Protein AF-A0A381VYR7-F1 (afdb_monomer)

Foldseek 3Di:
DPDFQQFLLQLLLVLLLLQCVVPDHDPLSVVLSVQLCVLSVPDPCLNVQSNVCSVVVHDSPGHDTHDLVSLVSSLVSSVVSQVVDPPHDPSSVVSSVSSVRNSD

Mean predicted aligned error: 3.62 Å

Sequence (104 aa):
MEAGLSDCRAVFHGATRIALRDGQLSNGEKRLLVKLAHALRLEEEEPKQVYDAVVRGTGPGAGRQISELEMRLVYEQVLEAVLIHTDRSDDELTLVAYLRRAFS

Structure (mmCIF, N/CA/C/O backbone):
data_AF-A0A381VYR7-F1
#
_entry.id   AF-A0A381VYR7-F1
#
loop_
_atom_site.group_PDB
_atom_site.id
_atom_site.type_symbol
_atom_site.label_atom_id
_atom_site.label_alt_id
_atom_site.label_comp_id
_atom_site.label_asym_id
_atom_site.label_entity_id
_atom_site.label_seq_id
_atom_site.pdbx_PDB_ins_code
_atom_site.Cartn_x
_atom_site.Cartn_y
_atom_site.Cartn_z
_atom_site.occupancy
_atom_site.B_iso_or_equiv
_atom_site.auth_seq_id
_atom_site.auth_comp_id
_atom_site.auth_asym_id
_atom_site.auth_atom_id
_atom_site.pdbx_PDB_model_num
ATOM 1 N N . MET A 1 1 ? -23.617 0.526 -3.690 1.00 35.84 1 MET A N 1
ATOM 2 C CA . MET A 1 1 ? -22.465 0.989 -2.897 1.00 35.84 1 MET A CA 1
ATOM 3 C C . MET A 1 1 ? -21.553 -0.212 -2.756 1.00 35.84 1 MET A C 1
ATOM 5 O O . MET A 1 1 ? -21.915 -1.127 -2.028 1.00 35.84 1 MET A O 1
ATOM 9 N N . GLU A 1 2 ? -20.486 -0.298 -3.554 1.00 35.19 2 GLU A N 1
ATOM 10 C CA . GLU A 1 2 ? -19.410 -1.249 -3.242 1.00 35.19 2 GLU A CA 1
ATOM 11 C C . GLU A 1 2 ? -18.792 -0.739 -1.939 1.00 35.19 2 GLU A C 1
ATOM 13 O O . GLU A 1 2 ? -18.434 0.431 -1.865 1.00 35.19 2 GLU A O 1
ATOM 18 N N . ALA A 1 3 ? -18.797 -1.546 -0.879 1.00 51.62 3 ALA A N 1
ATOM 19 C CA . ALA A 1 3 ? -18.165 -1.144 0.369 1.00 51.62 3 ALA A CA 1
ATOM 20 C C . ALA A 1 3 ? -16.654 -1.032 0.120 1.00 51.62 3 ALA A C 1
ATOM 22 O O . ALA A 1 3 ? -16.037 -2.012 -0.305 1.00 51.62 3 ALA A O 1
ATOM 23 N N . GLY A 1 4 ? -16.084 0.154 0.346 1.00 63.03 4 GLY A N 1
ATOM 24 C CA . GLY A 1 4 ? -14.639 0.361 0.323 1.00 63.03 4 GLY A CA 1
ATOM 25 C C . GLY A 1 4 ? -13.917 -0.621 1.251 1.00 63.03 4 GLY A C 1
ATOM 26 O O . GLY A 1 4 ? -14.481 -1.135 2.222 1.00 63.03 4 GLY A O 1
ATOM 27 N N . LEU A 1 5 ? -12.656 -0.911 0.942 1.00 83.06 5 LEU A N 1
ATOM 28 C CA . LEU A 1 5 ? -11.825 -1.809 1.738 1.00 83.06 5 LEU A CA 1
ATOM 29 C C . LEU A 1 5 ? -11.483 -1.134 3.072 1.00 83.06 5 LEU A C 1
ATOM 31 O O . LEU A 1 5 ? -10.612 -0.270 3.137 1.00 83.06 5 LEU A O 1
ATOM 35 N N . SER A 1 6 ? -12.155 -1.555 4.143 1.00 90.75 6 SER A N 1
ATOM 36 C CA . SER A 1 6 ? -11.916 -1.076 5.508 1.00 90.75 6 SER A CA 1
ATOM 37 C C . SER A 1 6 ? -10.909 -1.910 6.294 1.00 90.75 6 SER A C 1
ATOM 39 O O . SER A 1 6 ? -10.626 -1.581 7.437 1.00 90.75 6 SER A O 1
ATOM 41 N N . ASP A 1 7 ? -10.344 -2.967 5.714 1.00 95.62 7 ASP A N 1
ATOM 42 C CA . ASP A 1 7 ? -9.356 -3.833 6.362 1.00 95.62 7 ASP A CA 1
ATOM 43 C C . ASP A 1 7 ? -7.932 -3.490 5.898 1.00 95.62 7 ASP A C 1
ATOM 45 O O . ASP A 1 7 ? -7.638 -3.519 4.698 1.00 95.62 7 ASP A O 1
ATOM 49 N N . CYS A 1 8 ? -7.029 -3.179 6.835 1.00 96.69 8 CYS A N 1
ATOM 50 C CA . CYS A 1 8 ? -5.669 -2.751 6.501 1.00 96.69 8 CYS A CA 1
ATOM 51 C C . CYS A 1 8 ? -4.865 -3.811 5.727 1.00 96.69 8 CYS A C 1
ATOM 53 O O . CYS A 1 8 ? -4.145 -3.465 4.786 1.00 96.69 8 CYS A O 1
ATOM 55 N N . ARG A 1 9 ? -5.004 -5.099 6.062 1.00 97.25 9 ARG A N 1
ATOM 56 C CA . ARG A 1 9 ? -4.280 -6.183 5.385 1.00 97.25 9 ARG A CA 1
ATOM 57 C C . ARG A 1 9 ? -4.842 -6.414 3.994 1.00 97.25 9 ARG A C 1
ATOM 59 O O . ARG A 1 9 ? -4.069 -6.667 3.074 1.00 97.25 9 ARG A O 1
ATOM 66 N N . ALA A 1 10 ? -6.154 -6.273 3.814 1.00 96.75 10 ALA A N 1
ATOM 67 C CA . ALA A 1 10 ? -6.777 -6.357 2.497 1.00 96.75 10 ALA A CA 1
ATOM 68 C C . ALA A 1 10 ? -6.324 -5.217 1.570 1.00 96.75 10 ALA A C 1
ATOM 70 O O . ALA A 1 10 ? -5.975 -5.465 0.413 1.00 96.75 10 ALA A O 1
ATOM 71 N N . VAL A 1 11 ? -6.247 -3.986 2.088 1.00 97.25 11 VAL A N 1
ATOM 72 C CA . VAL A 1 11 ? -5.721 -2.833 1.339 1.00 97.25 11 VAL A CA 1
ATOM 73 C C . VAL A 1 11 ? -4.267 -3.073 0.940 1.00 97.25 11 VAL A C 1
ATOM 75 O O . VAL A 1 11 ? -3.922 -2.913 -0.235 1.00 97.25 11 VAL A O 1
ATOM 78 N N . PHE A 1 12 ? -3.427 -3.490 1.892 1.00 97.94 12 PHE A N 1
ATOM 79 C CA . PHE A 1 12 ? -2.013 -3.754 1.641 1.00 97.94 12 PHE A CA 1
ATOM 80 C C . PHE A 1 12 ? -1.812 -4.894 0.638 1.0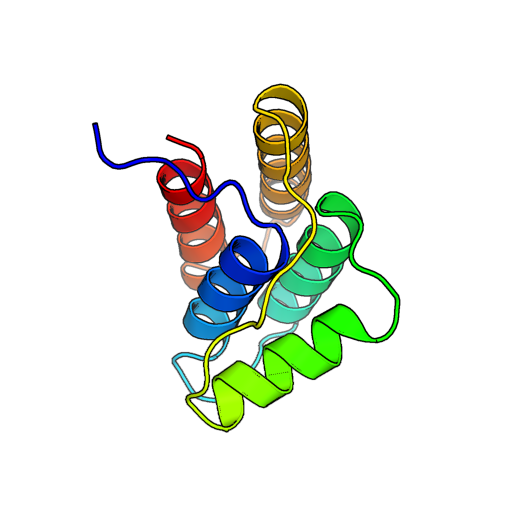0 97.94 12 PHE A C 1
ATOM 82 O O . PHE A 1 12 ? -1.029 -4.752 -0.293 1.00 97.94 12 PHE A O 1
ATOM 89 N N . HIS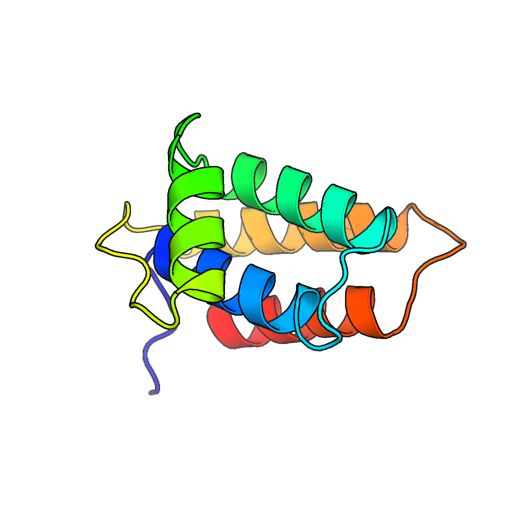 A 1 13 ? -2.578 -5.981 0.747 1.00 97.62 13 HIS A N 1
ATOM 90 C CA . HIS A 1 13 ? -2.518 -7.125 -0.170 1.00 97.62 13 HIS A CA 1
ATOM 91 C C . HIS A 1 13 ? -2.824 -6.745 -1.611 1.00 97.62 13 HIS A C 1
ATOM 93 O O . HIS A 1 13 ? -2.075 -7.121 -2.512 1.00 97.62 13 HIS A O 1
ATOM 99 N N . GLY A 1 14 ? -3.870 -5.947 -1.837 1.00 96.69 14 GLY A N 1
ATOM 100 C CA . GLY A 1 14 ? -4.181 -5.459 -3.177 1.00 96.69 14 GLY A CA 1
ATOM 101 C C . GLY A 1 14 ? -3.061 -4.587 -3.752 1.00 96.69 14 GLY A C 1
ATOM 102 O O . GLY A 1 14 ? -2.699 -4.772 -4.914 1.00 96.69 14 GLY A O 1
ATOM 103 N N . ALA A 1 15 ? -2.448 -3.723 -2.934 1.00 97.25 15 ALA A N 1
ATOM 104 C CA . ALA A 1 15 ? -1.293 -2.922 -3.343 1.00 97.25 15 ALA A CA 1
ATOM 105 C C . ALA A 1 15 ? -0.074 -3.802 -3.666 1.00 97.25 15 ALA A C 1
ATOM 107 O O . ALA A 1 15 ? 0.526 -3.662 -4.729 1.00 97.25 15 ALA A O 1
ATOM 108 N N . THR A 1 16 ? 0.264 -4.760 -2.800 1.00 96.75 16 THR A N 1
ATOM 109 C CA . THR A 1 16 ? 1.375 -5.696 -3.018 1.00 96.75 16 THR A CA 1
ATOM 110 C C . THR A 1 16 ? 1.164 -6.541 -4.272 1.00 96.75 16 THR A C 1
ATOM 112 O O . THR A 1 16 ? 2.111 -6.764 -5.017 1.00 96.75 16 THR A O 1
ATOM 115 N N . ARG A 1 17 ? -0.072 -6.963 -4.560 1.00 96.06 17 ARG A N 1
ATOM 116 C CA . ARG A 1 17 ? -0.403 -7.712 -5.779 1.00 96.06 17 ARG A CA 1
ATOM 117 C C . ARG A 1 17 ? -0.244 -6.881 -7.051 1.00 96.06 17 ARG A C 1
ATOM 119 O O . ARG A 1 17 ? 0.148 -7.431 -8.074 1.00 96.06 17 ARG A O 1
ATOM 126 N N . ILE A 1 18 ? -0.555 -5.586 -6.999 1.00 95.12 18 ILE A N 1
ATOM 127 C CA . ILE A 1 18 ? -0.332 -4.666 -8.123 1.00 95.12 18 ILE A CA 1
ATOM 128 C C . ILE A 1 18 ? 1.165 -4.468 -8.352 1.00 95.12 18 ILE A C 1
ATOM 130 O O . ILE A 1 18 ? 1.616 -4.616 -9.482 1.00 95.12 18 ILE A O 1
ATOM 134 N N . ALA A 1 19 ? 1.917 -4.198 -7.284 1.00 94.81 19 ALA A N 1
ATOM 135 C CA . ALA A 1 19 ? 3.358 -3.979 -7.353 1.00 94.81 19 ALA A CA 1
ATOM 136 C C . ALA A 1 19 ? 4.133 -5.232 -7.802 1.00 94.81 19 ALA A C 1
ATOM 138 O O . ALA A 1 19 ? 5.125 -5.123 -8.494 1.00 94.81 19 ALA A O 1
ATOM 139 N N . LEU A 1 20 ? 3.677 -6.437 -7.442 1.00 93.75 20 LEU A N 1
ATOM 140 C CA . LEU A 1 20 ? 4.314 -7.701 -7.845 1.00 93.75 20 LEU A CA 1
ATOM 141 C C . LEU A 1 20 ? 3.840 -8.243 -9.200 1.00 93.75 20 LEU A C 1
ATOM 143 O O . LEU A 1 20 ? 4.120 -9.399 -9.524 1.00 93.75 20 LEU A O 1
ATOM 147 N N . ARG A 1 21 ? 3.086 -7.472 -9.990 1.00 90.62 21 ARG A N 1
ATOM 148 C CA . ARG A 1 21 ? 2.455 -7.983 -11.219 1.00 90.62 21 ARG A CA 1
ATOM 149 C C . ARG A 1 21 ? 3.471 -8.522 -12.229 1.00 90.62 21 ARG A C 1
ATOM 151 O O . ARG A 1 21 ? 3.166 -9.491 -12.921 1.00 90.62 21 ARG A O 1
ATOM 158 N N . ASP A 1 22 ? 4.643 -7.905 -12.324 1.00 89.75 22 ASP A N 1
ATOM 159 C CA . ASP A 1 22 ? 5.732 -8.321 -13.216 1.00 89.75 22 ASP A CA 1
ATOM 160 C C . ASP A 1 22 ? 6.695 -9.342 -12.570 1.00 89.75 22 ASP A C 1
ATOM 162 O O . ASP A 1 22 ? 7.649 -9.799 -13.201 1.00 89.75 22 ASP A O 1
ATOM 166 N N . GLY A 1 23 ? 6.427 -9.739 -11.321 1.00 90.25 23 GLY A N 1
ATOM 167 C CA . GLY A 1 23 ? 7.232 -10.678 -10.547 1.00 90.25 23 GLY A CA 1
ATOM 168 C C . GLY A 1 23 ? 8.472 -10.070 -9.890 1.00 90.25 23 GLY A C 1
ATOM 169 O O . GLY A 1 23 ? 9.251 -10.819 -9.296 1.00 90.25 23 GLY A O 1
ATOM 170 N N . GLN A 1 24 ? 8.684 -8.756 -9.975 1.00 91.12 24 GLN A N 1
ATOM 171 C CA . GLN A 1 24 ? 9.763 -8.036 -9.304 1.00 91.12 24 GLN A CA 1
ATOM 172 C C . GLN A 1 24 ? 9.200 -6.850 -8.512 1.00 91.12 24 GLN A C 1
ATOM 174 O O . GLN A 1 24 ? 8.038 -6.495 -8.617 1.00 91.12 24 GLN A O 1
ATOM 179 N N . LEU A 1 25 ? 10.023 -6.275 -7.636 1.00 92.56 25 LEU A N 1
ATOM 180 C CA . LEU A 1 25 ? 9.706 -5.001 -6.996 1.00 92.56 25 LEU A CA 1
ATOM 181 C C . LEU A 1 25 ? 10.843 -4.035 -7.284 1.00 92.56 25 LEU A C 1
ATOM 183 O O . LEU A 1 25 ? 11.979 -4.239 -6.824 1.00 92.56 25 LEU A O 1
ATOM 187 N N . SER A 1 26 ? 10.532 -2.967 -8.004 1.00 92.56 26 SER A N 1
ATOM 188 C CA . SER A 1 26 ? 11.424 -1.828 -8.171 1.00 92.56 26 SER A CA 1
ATOM 189 C C . SER A 1 26 ? 11.683 -1.136 -6.828 1.00 92.56 26 SER A C 1
ATOM 191 O O . SER A 1 26 ? 10.975 -1.326 -5.834 1.00 92.56 26 SER A O 1
ATOM 193 N N . ASN A 1 27 ? 12.720 -0.298 -6.770 1.00 91.19 27 ASN A N 1
ATOM 194 C CA . ASN A 1 27 ? 13.001 0.479 -5.559 1.00 91.19 27 ASN A CA 1
ATOM 195 C C . ASN A 1 27 ? 11.870 1.467 -5.233 1.00 91.19 27 ASN A C 1
ATOM 197 O O . ASN A 1 27 ? 11.599 1.705 -4.055 1.00 91.19 27 ASN A O 1
ATOM 201 N N . GLY A 1 28 ? 11.196 1.995 -6.260 1.00 91.19 28 GLY A N 1
ATOM 202 C CA . GLY A 1 28 ? 10.037 2.867 -6.100 1.00 91.19 28 GLY A CA 1
ATOM 203 C C . GLY A 1 28 ? 8.858 2.145 -5.453 1.00 91.19 28 GLY A C 1
ATOM 204 O O . GLY A 1 28 ? 8.365 2.557 -4.403 1.00 91.19 28 GLY A O 1
ATOM 205 N N . GLU A 1 29 ? 8.500 0.976 -5.982 1.00 94.31 29 GLU A N 1
ATOM 206 C CA . GLU A 1 29 ? 7.424 0.148 -5.428 1.00 94.31 29 GLU A CA 1
ATOM 207 C C . GLU A 1 29 ? 7.728 -0.327 -4.008 1.00 94.31 29 GLU A C 1
ATOM 209 O O . GLU A 1 29 ? 6.864 -0.235 -3.138 1.00 94.31 29 GLU A O 1
ATOM 214 N N . LYS A 1 30 ? 8.963 -0.769 -3.725 1.00 94.06 30 LYS A N 1
ATOM 215 C CA . LYS A 1 30 ? 9.379 -1.128 -2.356 1.00 94.06 30 LYS A CA 1
ATOM 216 C C . LYS A 1 30 ? 9.179 0.038 -1.400 1.00 9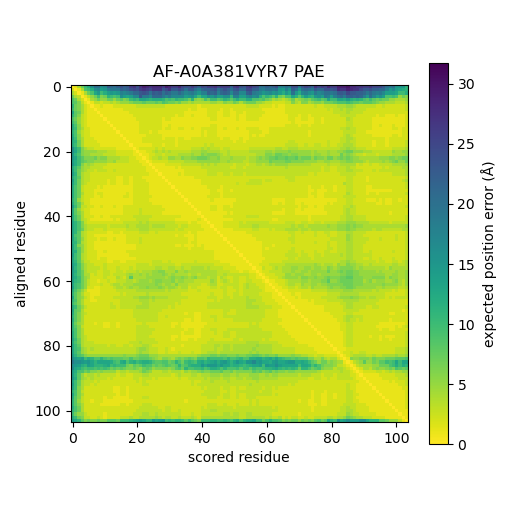4.06 30 LYS A C 1
ATOM 218 O O . LYS A 1 30 ? 8.605 -0.141 -0.328 1.00 94.06 30 LYS A O 1
ATOM 223 N N . ARG A 1 31 ? 9.629 1.234 -1.784 1.00 93.62 31 ARG A N 1
ATOM 224 C CA . ARG A 1 31 ? 9.483 2.450 -0.979 1.00 93.62 31 ARG A CA 1
ATOM 225 C C . ARG A 1 31 ? 8.011 2.771 -0.722 1.00 93.62 31 ARG A C 1
ATOM 227 O O . ARG A 1 31 ? 7.658 3.065 0.420 1.00 93.62 31 ARG A O 1
ATOM 234 N N . LEU A 1 32 ? 7.151 2.681 -1.738 1.00 95.31 32 LEU A N 1
ATOM 235 C CA . LEU A 1 32 ? 5.714 2.915 -1.574 1.00 95.31 32 LEU A CA 1
ATOM 236 C C . LEU A 1 32 ? 5.045 1.862 -0.697 1.00 95.31 32 LEU A C 1
ATOM 238 O O . LEU A 1 32 ? 4.251 2.228 0.165 1.00 95.31 32 LEU A O 1
ATOM 242 N N . LEU A 1 33 ? 5.387 0.582 -0.851 1.00 96.69 33 LEU A N 1
ATOM 243 C CA . LEU A 1 33 ? 4.869 -0.480 0.011 1.00 96.69 33 LEU A CA 1
ATOM 244 C C . LEU A 1 33 ? 5.308 -0.280 1.466 1.00 96.69 33 LEU A C 1
ATOM 246 O O . LEU A 1 33 ? 4.479 -0.372 2.365 1.00 96.69 33 LEU A O 1
ATOM 250 N N . VAL A 1 34 ? 6.568 0.080 1.723 1.00 96.19 34 VAL A N 1
ATOM 251 C CA . VAL A 1 34 ? 7.038 0.397 3.085 1.00 96.19 34 VAL A CA 1
ATOM 252 C C . VAL A 1 34 ? 6.272 1.590 3.667 1.00 96.19 34 VAL A C 1
ATOM 254 O O . VAL A 1 34 ? 5.793 1.525 4.801 1.00 96.19 34 VAL A O 1
ATOM 257 N N . LYS A 1 35 ? 6.092 2.665 2.889 1.00 96.06 35 LYS A N 1
ATOM 258 C CA . LYS A 1 35 ? 5.320 3.842 3.317 1.00 96.06 35 LYS A CA 1
ATOM 259 C C . LYS A 1 35 ? 3.858 3.487 3.599 1.00 96.06 35 LYS A C 1
ATOM 261 O O . LYS A 1 35 ? 3.313 3.946 4.600 1.00 96.06 35 LYS A O 1
ATOM 266 N N . LEU A 1 36 ? 3.241 2.663 2.753 1.00 97.81 36 LEU A N 1
ATOM 267 C CA . LEU A 1 36 ? 1.860 2.213 2.906 1.00 97.81 36 LEU A CA 1
ATOM 268 C C . LEU A 1 36 ? 1.689 1.329 4.148 1.00 97.81 36 LEU A C 1
ATOM 270 O O . LEU A 1 36 ? 0.757 1.556 4.914 1.00 97.81 36 LEU A O 1
ATOM 274 N N . ALA A 1 37 ? 2.592 0.374 4.387 1.00 97.81 37 ALA A N 1
ATOM 275 C CA . ALA A 1 37 ? 2.574 -0.468 5.584 1.00 97.81 37 ALA A CA 1
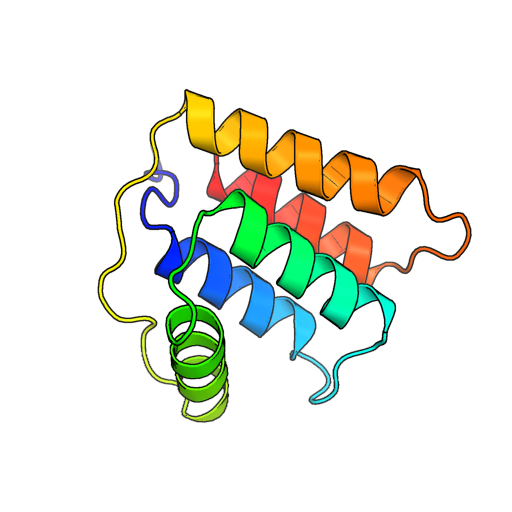ATOM 276 C C . ALA A 1 37 ? 2.634 0.376 6.865 1.00 97.81 37 ALA A C 1
ATOM 278 O O . ALA A 1 37 ? 1.832 0.186 7.780 1.00 97.81 37 ALA A O 1
ATOM 279 N N . HIS A 1 38 ? 3.530 1.367 6.888 1.00 97.12 38 HIS A N 1
ATOM 280 C CA . HIS A 1 38 ? 3.633 2.314 7.993 1.00 97.12 38 HIS A CA 1
ATOM 281 C C . HIS A 1 38 ? 2.358 3.157 8.152 1.00 97.12 38 HIS A C 1
ATOM 283 O O . HIS A 1 38 ? 1.842 3.298 9.259 1.00 97.12 38 HIS A O 1
ATOM 289 N N . ALA A 1 39 ? 1.816 3.703 7.059 1.00 96.94 39 ALA A N 1
ATOM 290 C CA . ALA A 1 39 ? 0.607 4.525 7.097 1.00 96.94 39 ALA A CA 1
ATOM 291 C C . ALA A 1 39 ? -0.622 3.740 7.591 1.00 96.94 39 ALA A C 1
ATOM 293 O O . ALA A 1 39 ? -1.423 4.270 8.360 1.00 96.94 39 ALA A O 1
ATOM 294 N N . LEU A 1 40 ? -0.740 2.466 7.202 1.00 97.25 40 LEU A N 1
ATOM 295 C CA . LEU A 1 40 ? -1.785 1.544 7.660 1.00 97.25 40 LEU A CA 1
ATOM 296 C C . LEU A 1 40 ? -1.585 1.065 9.108 1.00 97.25 40 LEU A C 1
ATOM 298 O O . LEU A 1 40 ? -2.520 0.513 9.700 1.00 97.25 40 LEU A O 1
ATOM 302 N N . ARG A 1 41 ? -0.406 1.325 9.691 1.00 96.94 41 ARG A N 1
ATOM 303 C CA . ARG A 1 41 ? 0.014 0.866 11.022 1.00 96.94 41 ARG A CA 1
ATOM 304 C C . ARG A 1 41 ? -0.013 -0.657 11.130 1.00 96.94 41 ARG A C 1
ATOM 306 O O . ARG A 1 41 ? -0.573 -1.192 12.084 1.00 96.94 41 ARG A O 1
ATOM 313 N N . LEU A 1 42 ? 0.534 -1.328 10.119 1.00 97.38 42 LEU A N 1
ATOM 314 C CA . LEU A 1 42 ? 0.726 -2.773 10.165 1.00 97.38 42 LEU A CA 1
ATOM 315 C C . LEU A 1 42 ? 1.762 -3.132 11.237 1.00 97.38 42 LEU A C 1
ATOM 317 O O . LEU A 1 42 ? 2.747 -2.409 11.412 1.00 97.38 42 LEU A O 1
ATOM 321 N N . GLU A 1 43 ? 1.547 -4.241 11.938 1.00 96.31 43 GLU A N 1
ATOM 322 C CA . GLU A 1 43 ? 2.546 -4.793 12.855 1.00 96.31 43 GLU A CA 1
ATOM 323 C C . GLU A 1 43 ? 3.770 -5.304 12.083 1.00 96.31 43 GLU A C 1
ATOM 325 O O . GLU A 1 43 ? 3.688 -5.594 10.894 1.00 96.31 43 GLU A O 1
ATOM 330 N N . GLU A 1 44 ? 4.912 -5.444 12.755 1.00 93.06 44 GLU A N 1
ATOM 331 C CA . GLU A 1 44 ? 6.208 -5.754 12.126 1.00 93.06 44 GLU A CA 1
ATOM 332 C C . GLU A 1 44 ? 6.170 -6.982 11.192 1.00 93.06 44 GLU A C 1
ATOM 334 O O . GLU A 1 44 ? 6.734 -6.957 10.097 1.00 93.06 44 GLU A O 1
ATOM 339 N N . GLU A 1 45 ? 5.431 -8.026 11.575 1.00 95.56 45 GLU A N 1
ATOM 340 C CA . GLU A 1 45 ? 5.321 -9.270 10.804 1.00 95.56 45 GLU A CA 1
ATOM 341 C C . GLU A 1 45 ? 4.233 -9.235 9.717 1.00 95.56 45 GLU A C 1
ATOM 343 O O . GLU A 1 45 ? 4.267 -10.024 8.765 1.00 95.56 45 GLU A O 1
ATOM 348 N N . GLU A 1 46 ? 3.252 -8.336 9.818 1.00 96.75 46 GLU A N 1
ATOM 349 C CA . GLU A 1 46 ? 2.094 -8.311 8.920 1.00 96.75 46 GLU A CA 1
ATOM 350 C C . GLU A 1 46 ? 2.460 -8.045 7.449 1.00 96.75 46 GLU A C 1
ATOM 352 O O . GLU A 1 46 ? 1.945 -8.774 6.592 1.00 96.75 46 GLU A O 1
ATOM 357 N N . PRO A 1 47 ? 3.359 -7.095 7.100 1.00 97.06 47 PRO A N 1
ATOM 358 C CA . PRO A 1 47 ? 3.759 -6.863 5.716 1.00 97.06 47 PRO A CA 1
ATOM 359 C C . PRO A 1 47 ? 4.340 -8.112 5.058 1.00 97.06 47 PRO A C 1
ATOM 361 O O . PRO A 1 47 ? 3.984 -8.439 3.925 1.00 97.06 47 PRO A O 1
ATOM 364 N N . LYS A 1 48 ? 5.194 -8.844 5.782 1.00 96.31 48 LYS A N 1
ATOM 365 C CA . LYS A 1 48 ? 5.798 -10.084 5.291 1.00 96.31 48 LYS A CA 1
ATOM 366 C C . LYS A 1 48 ? 4.749 -11.175 5.115 1.00 96.31 48 LYS A C 1
ATOM 368 O O . LYS A 1 48 ? 4.729 -11.829 4.079 1.00 96.31 48 LYS A O 1
ATOM 373 N N . GLN A 1 49 ? 3.851 -11.352 6.083 1.00 97.12 49 GLN A N 1
ATOM 374 C CA . GLN A 1 49 ? 2.770 -12.336 5.979 1.00 97.12 49 GLN A CA 1
ATOM 375 C C . GLN A 1 49 ? 1.846 -12.056 4.787 1.00 97.12 49 GLN A C 1
ATOM 377 O O . GLN A 1 49 ? 1.437 -12.984 4.090 1.00 97.12 49 GLN A O 1
ATOM 382 N N . VAL A 1 50 ? 1.518 -10.784 4.540 1.00 97.12 50 VAL A N 1
ATOM 383 C CA . VAL A 1 50 ? 0.693 -10.389 3.392 1.00 97.12 50 VAL A CA 1
ATOM 384 C C . VAL A 1 50 ? 1.447 -10.587 2.078 1.00 97.12 50 VAL A C 1
ATOM 386 O O . VAL A 1 50 ? 0.874 -11.137 1.140 1.00 97.12 50 VAL A O 1
ATOM 389 N N . TYR A 1 51 ? 2.726 -10.212 2.008 1.00 95.50 51 TYR A N 1
ATOM 390 C CA . TYR A 1 51 ? 3.580 -10.485 0.849 1.00 95.50 51 TYR A CA 1
ATOM 391 C C . TYR A 1 51 ? 3.608 -11.980 0.514 1.00 95.50 51 TYR A C 1
ATOM 393 O O . TYR A 1 51 ? 3.324 -12.386 -0.612 1.00 95.50 51 TYR A O 1
ATOM 401 N N . ASP A 1 52 ? 3.864 -12.809 1.520 1.00 96.25 52 ASP A N 1
ATOM 402 C CA . ASP A 1 52 ? 3.866 -14.261 1.409 1.00 96.25 52 ASP A CA 1
ATOM 403 C C . ASP A 1 52 ? 2.515 -14.808 0.929 1.00 96.25 52 ASP A C 1
ATOM 405 O O . ASP A 1 52 ? 2.472 -15.761 0.149 1.00 96.25 52 ASP A O 1
ATOM 409 N N . ALA A 1 53 ? 1.406 -14.214 1.378 1.00 96.50 53 ALA A N 1
ATOM 410 C CA . ALA A 1 53 ? 0.071 -14.575 0.923 1.00 96.50 53 ALA A CA 1
ATOM 411 C C . ALA A 1 53 ? -0.139 -14.239 -0.560 1.00 96.50 53 ALA A C 1
ATOM 413 O O . ALA A 1 53 ? -0.707 -15.052 -1.286 1.00 96.50 53 ALA A O 1
ATOM 414 N N . VAL A 1 54 ? 0.363 -13.094 -1.040 1.00 96.06 54 VAL A N 1
ATOM 415 C CA . VAL A 1 54 ? 0.344 -12.760 -2.475 1.00 96.06 54 VAL A CA 1
ATOM 416 C C . VAL A 1 54 ? 1.144 -13.788 -3.275 1.00 96.06 54 VAL A C 1
ATOM 418 O O . VAL A 1 54 ? 0.623 -14.328 -4.248 1.00 96.06 54 VAL A O 1
ATOM 421 N N . VAL A 1 55 ? 2.362 -14.122 -2.835 1.00 94.94 55 VAL A N 1
ATOM 422 C CA . VAL A 1 55 ? 3.225 -15.112 -3.507 1.00 94.94 55 VAL A CA 1
ATOM 423 C C . VAL A 1 55 ? 2.578 -16.500 -3.544 1.00 94.94 55 VAL A C 1
ATOM 425 O O . VAL A 1 55 ? 2.674 -17.201 -4.549 1.00 94.94 55 VAL A O 1
ATOM 428 N N . ARG A 1 56 ? 1.889 -16.904 -2.470 1.00 95.69 56 ARG A N 1
ATOM 429 C CA . ARG A 1 56 ? 1.175 -18.189 -2.383 1.00 95.69 56 ARG A CA 1
ATOM 430 C C . ARG A 1 56 ? -0.208 -18.181 -3.047 1.00 95.69 56 ARG A C 1
ATOM 432 O O . ARG A 1 56 ? -0.837 -19.233 -3.118 1.00 95.69 56 ARG A O 1
ATOM 439 N N . GLY A 1 57 ? -0.699 -17.029 -3.508 1.00 94.12 57 GLY A N 1
ATOM 440 C CA . GLY A 1 57 ? -2.051 -16.890 -4.056 1.00 94.12 57 GLY A CA 1
ATOM 441 C C . GLY A 1 57 ? -3.166 -17.066 -3.016 1.00 94.12 57 GLY A C 1
ATOM 442 O O . GLY A 1 57 ? -4.283 -17.440 -3.369 1.00 94.12 57 GLY A O 1
ATOM 443 N N . THR A 1 58 ? -2.878 -16.822 -1.736 1.00 94.81 58 THR A N 1
ATOM 444 C CA . THR A 1 58 ? -3.843 -16.927 -0.635 1.00 94.81 58 THR A CA 1
ATOM 445 C C . THR A 1 58 ? -4.400 -15.559 -0.237 1.00 94.81 58 THR A C 1
ATOM 447 O O . THR A 1 58 ? -3.874 -14.504 -0.604 1.00 94.81 58 THR A O 1
ATOM 450 N N . GLY A 1 59 ? -5.485 -15.569 0.539 1.00 91.19 59 GLY A N 1
ATOM 451 C CA . GLY A 1 59 ? -6.064 -14.347 1.093 1.00 91.19 59 GLY A CA 1
ATOM 452 C C . GLY A 1 59 ? -5.158 -13.671 2.137 1.00 91.19 59 GLY A C 1
ATOM 453 O O . GLY A 1 59 ? -4.300 -14.335 2.722 1.00 91.19 59 GLY A O 1
ATOM 454 N N . PRO A 1 60 ? -5.366 -12.369 2.405 1.00 90.94 60 PRO A N 1
ATOM 455 C CA . PRO A 1 60 ? -4.551 -11.577 3.334 1.00 90.94 60 PRO A CA 1
ATOM 456 C C . PRO A 1 60 ? -4.689 -11.951 4.815 1.00 90.94 60 PRO A C 1
ATOM 458 O O . PRO A 1 60 ? -3.891 -11.489 5.628 1.00 90.94 60 PRO A O 1
ATOM 461 N N . GLY A 1 61 ? -5.697 -12.751 5.175 1.00 91.44 61 GLY A N 1
ATOM 462 C CA . GLY A 1 61 ? -6.161 -12.861 6.558 1.00 91.44 61 GLY A CA 1
ATOM 463 C C . GLY A 1 61 ? -6.949 -11.621 6.993 1.00 91.44 61 GLY A C 1
ATOM 464 O O . GLY A 1 61 ? -7.139 -10.692 6.209 1.00 91.44 61 GLY A O 1
ATOM 465 N N . ALA A 1 62 ? -7.437 -11.630 8.234 1.00 91.94 62 ALA A N 1
ATOM 466 C CA . ALA A 1 62 ? -8.109 -10.475 8.824 1.00 91.94 62 ALA A CA 1
ATOM 467 C C . ALA A 1 62 ? -7.075 -9.501 9.398 1.00 91.94 62 ALA A C 1
ATOM 469 O O . ALA A 1 62 ? -6.121 -9.921 10.061 1.00 91.94 62 ALA A O 1
ATOM 470 N N . GLY A 1 63 ? -7.274 -8.218 9.129 1.00 93.06 63 GLY A N 1
ATOM 471 C CA . GLY A 1 63 ? -6.523 -7.111 9.688 1.00 93.06 63 GLY A CA 1
ATOM 472 C C . GLY A 1 63 ? -7.390 -6.216 10.567 1.00 93.06 63 GLY A C 1
ATOM 473 O O . GLY A 1 63 ? -8.587 -6.430 10.788 1.00 93.06 63 GLY A O 1
ATOM 474 N N . ARG A 1 64 ? -6.759 -5.162 11.077 1.00 95.44 64 ARG A N 1
ATOM 475 C CA . ARG A 1 64 ? -7.447 -4.095 11.797 1.00 95.44 64 ARG A CA 1
ATOM 476 C C . ARG A 1 64 ? -8.339 -3.306 10.839 1.00 95.44 64 ARG A C 1
ATOM 478 O O . ARG A 1 64 ? -7.953 -3.006 9.708 1.00 95.44 64 ARG A O 1
ATOM 485 N N . GLN A 1 65 ? -9.506 -2.904 11.333 1.00 95.62 65 GLN A N 1
ATOM 486 C CA . GLN A 1 65 ? -10.360 -1.979 10.600 1.00 95.62 65 GLN A CA 1
ATOM 487 C C . GLN A 1 65 ? -9.790 -0.554 10.640 1.00 95.62 65 GLN A C 1
ATOM 489 O O . GLN A 1 65 ? -9.348 -0.078 11.691 1.00 95.62 65 GLN A O 1
ATOM 494 N N . ILE A 1 66 ? -9.812 0.119 9.495 1.00 94.69 66 ILE A N 1
ATOM 495 C CA . ILE A 1 66 ? -9.440 1.523 9.335 1.00 94.69 66 ILE A CA 1
ATOM 496 C C . ILE A 1 66 ? -10.697 2.373 9.155 1.00 94.69 66 ILE A C 1
ATOM 498 O O . ILE A 1 66 ? -11.619 2.017 8.423 1.00 94.69 66 ILE A O 1
ATOM 502 N N . SER A 1 67 ? -10.739 3.500 9.854 1.00 95.25 67 SER A N 1
ATOM 503 C CA . SER A 1 67 ? -11.792 4.510 9.720 1.00 95.25 67 SER A CA 1
ATOM 504 C C . SER A 1 67 ? -11.639 5.329 8.434 1.00 95.25 67 SER A C 1
ATOM 506 O O . SER A 1 67 ? -10.553 5.404 7.862 1.00 95.25 67 SER A O 1
ATOM 508 N N . GLU A 1 68 ? -12.693 6.031 8.011 1.00 93.94 68 GLU A N 1
ATOM 509 C CA . GLU A 1 68 ? -12.628 6.933 6.847 1.00 93.94 68 GLU A CA 1
ATOM 510 C C . GLU A 1 68 ? -11.556 8.027 6.990 1.00 93.94 68 GLU A C 1
ATOM 512 O O . GLU A 1 68 ? -10.913 8.411 6.013 1.00 93.94 68 GLU A O 1
ATOM 517 N N . LEU A 1 69 ? -11.337 8.532 8.210 1.00 94.81 69 LEU A N 1
ATOM 518 C CA . LEU A 1 69 ? -10.280 9.510 8.470 1.00 94.81 69 LEU A CA 1
ATOM 519 C C . LEU A 1 69 ? -8.8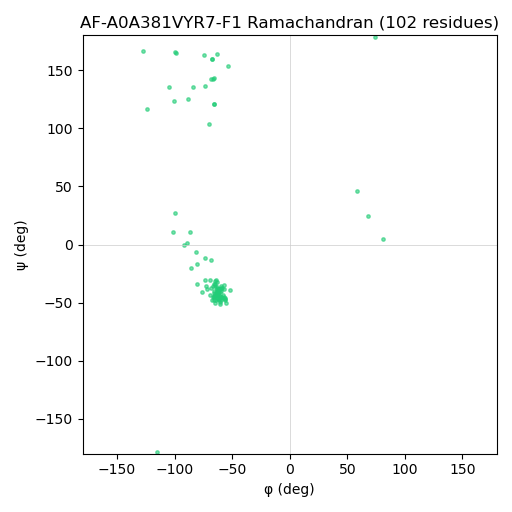98 8.885 8.251 1.00 94.81 69 LEU A C 1
ATOM 521 O O . LEU A 1 69 ? -8.043 9.490 7.609 1.00 94.81 69 LEU A O 1
ATOM 525 N N . GLU A 1 70 ? -8.687 7.664 8.747 1.00 95.44 70 GLU A N 1
ATOM 526 C CA . GLU A 1 70 ? -7.442 6.929 8.519 1.00 95.44 70 GLU A CA 1
ATOM 527 C C . GLU A 1 70 ? -7.227 6.631 7.035 1.00 95.44 70 GLU A C 1
ATOM 529 O O . GLU A 1 70 ? -6.116 6.813 6.552 1.00 95.44 70 GLU A O 1
ATOM 534 N N . MET A 1 71 ? -8.273 6.255 6.294 1.00 96.00 71 MET A N 1
ATOM 535 C CA . MET A 1 71 ? -8.194 6.052 4.842 1.00 96.00 71 MET A CA 1
ATOM 536 C C . MET A 1 71 ? -7.673 7.302 4.119 1.00 96.00 71 MET A C 1
ATOM 538 O O . MET A 1 71 ? -6.753 7.208 3.304 1.00 96.00 71 MET A O 1
ATOM 542 N N . ARG A 1 72 ? -8.204 8.489 4.453 1.00 95.50 72 ARG A N 1
ATOM 543 C CA . ARG A 1 72 ? -7.743 9.768 3.876 1.00 95.50 72 ARG A CA 1
ATOM 544 C C . ARG A 1 72 ? -6.282 10.049 4.219 1.00 95.50 72 ARG A C 1
ATOM 546 O O . ARG A 1 72 ? -5.498 10.335 3.321 1.00 95.50 72 ARG A O 1
ATOM 553 N N . LEU A 1 73 ? -5.901 9.882 5.487 1.00 96.31 73 LEU A N 1
ATOM 554 C CA . LEU A 1 73 ? -4.523 10.092 5.944 1.00 96.31 73 LEU A CA 1
ATOM 555 C C . LEU A 1 73 ? -3.530 9.119 5.296 1.00 96.31 73 LEU A C 1
ATOM 557 O O . LEU A 1 73 ? -2.390 9.492 5.021 1.00 96.31 73 LEU A O 1
ATOM 561 N N . VAL A 1 74 ? -3.938 7.869 5.069 1.00 96.81 74 VAL A N 1
ATOM 562 C CA . VAL A 1 74 ? -3.125 6.871 4.361 1.00 96.81 74 VAL A CA 1
ATOM 563 C C . VAL A 1 74 ? -2.933 7.292 2.910 1.00 96.81 74 VAL A C 1
ATOM 565 O O . VAL A 1 74 ? -1.804 7.298 2.420 1.00 96.81 74 VAL A O 1
ATOM 568 N N . TYR A 1 75 ? -4.017 7.678 2.234 1.00 96.31 75 TYR A N 1
ATOM 569 C CA . TYR A 1 75 ? -3.964 8.128 0.848 1.00 96.31 75 TYR A CA 1
ATOM 570 C C . TYR A 1 75 ? -3.058 9.353 0.673 1.00 96.31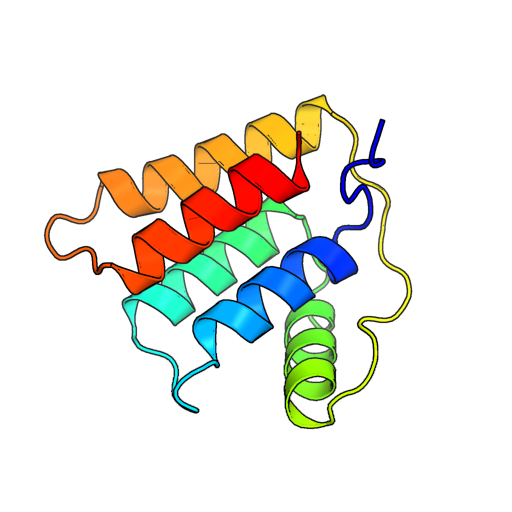 75 TYR A C 1
ATOM 572 O O . TYR A 1 75 ? -2.186 9.342 -0.194 1.00 96.31 75 TYR A O 1
ATOM 580 N N . GLU A 1 76 ? -3.213 10.374 1.518 1.00 95.81 76 GLU A N 1
ATOM 581 C CA . GLU A 1 76 ? -2.403 11.597 1.483 1.00 95.81 76 GLU A CA 1
ATOM 582 C C . GLU A 1 76 ? -0.909 11.303 1.661 1.00 95.81 76 GLU A C 1
ATOM 584 O O . GLU A 1 76 ? -0.094 11.769 0.867 1.00 95.81 76 GLU A O 1
ATOM 589 N N . GLN A 1 77 ? -0.546 10.467 2.637 1.00 95.12 77 GLN A N 1
ATOM 590 C CA . GLN A 1 77 ? 0.852 10.113 2.906 1.00 95.12 77 GLN A CA 1
ATOM 591 C C . GLN A 1 77 ? 1.521 9.335 1.767 1.00 95.12 77 GLN A C 1
ATOM 593 O O . GLN A 1 77 ? 2.724 9.488 1.536 1.00 95.12 77 GLN A O 1
ATOM 598 N N . VAL A 1 78 ? 0.778 8.463 1.082 1.00 94.94 78 VAL A N 1
ATOM 599 C CA . VAL A 1 78 ? 1.306 7.719 -0.071 1.00 94.94 78 VAL A CA 1
ATOM 600 C C . VAL A 1 78 ? 1.382 8.622 -1.300 1.00 94.94 78 VAL A C 1
ATOM 602 O O . VAL A 1 78 ? 2.382 8.589 -2.015 1.00 94.94 78 VAL A O 1
ATOM 605 N N . LEU A 1 79 ? 0.374 9.471 -1.519 1.00 94.38 79 LEU A N 1
ATOM 606 C CA . LEU A 1 79 ? 0.372 10.452 -2.601 1.00 94.38 79 LEU A CA 1
ATOM 607 C C . LEU A 1 79 ? 1.547 11.428 -2.473 1.00 94.38 79 LEU A C 1
ATOM 609 O O . LEU A 1 79 ? 2.252 11.663 -3.450 1.00 94.38 79 LEU A O 1
ATOM 613 N N . GLU A 1 80 ? 1.802 11.950 -1.274 1.00 93.81 80 GLU A N 1
ATOM 614 C CA . GLU A 1 80 ? 2.957 12.804 -0.988 1.00 93.81 80 GLU A CA 1
ATOM 615 C C . GLU A 1 80 ? 4.273 12.106 -1.361 1.00 93.81 80 GLU A C 1
ATOM 617 O O . GLU A 1 80 ? 5.109 12.686 -2.055 1.00 93.81 80 GLU A O 1
ATOM 622 N N . ALA A 1 81 ? 4.434 10.835 -0.972 1.00 91.19 81 ALA A N 1
ATOM 623 C CA . ALA A 1 81 ? 5.632 10.066 -1.293 1.00 91.19 81 ALA A CA 1
ATOM 624 C C . ALA A 1 81 ? 5.849 9.935 -2.809 1.00 91.19 81 ALA A C 1
ATOM 626 O O . ALA A 1 81 ? 6.988 10.025 -3.261 1.00 91.19 81 ALA A O 1
ATOM 627 N N . VAL A 1 82 ? 4.786 9.782 -3.602 1.00 91.88 82 VAL A N 1
ATOM 628 C CA . VAL A 1 82 ? 4.877 9.758 -5.073 1.00 91.88 82 VAL A CA 1
ATOM 629 C C . VAL A 1 82 ? 5.189 11.140 -5.654 1.00 91.88 82 VAL A C 1
ATOM 631 O O . VAL A 1 82 ? 5.944 11.250 -6.618 1.00 91.88 82 VAL A O 1
ATOM 634 N N . LEU A 1 83 ? 4.628 12.211 -5.091 1.00 90.75 83 LEU A N 1
ATOM 635 C CA . LEU A 1 83 ? 4.797 13.567 -5.621 1.00 90.75 83 LEU A CA 1
ATOM 636 C C . LEU A 1 83 ? 6.189 14.158 -5.363 1.00 90.75 83 LEU A C 1
ATOM 638 O O . LEU A 1 83 ? 6.656 14.943 -6.186 1.00 90.75 83 LEU A O 1
ATOM 642 N N . ILE A 1 84 ? 6.847 13.781 -4.263 1.00 89.31 84 ILE A N 1
ATOM 643 C CA . ILE A 1 84 ? 8.196 14.261 -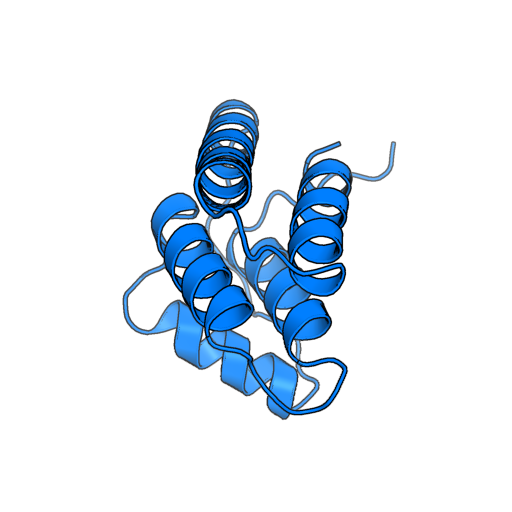3.911 1.00 89.31 84 ILE A CA 1
ATOM 644 C C . ILE A 1 84 ? 9.271 13.703 -4.858 1.00 89.31 84 ILE A C 1
ATOM 646 O O . ILE A 1 84 ? 10.274 14.371 -5.109 1.00 89.31 84 ILE A O 1
ATOM 650 N N . HIS A 1 85 ? 9.077 12.499 -5.395 1.00 82.62 85 HIS A N 1
ATOM 651 C CA . HIS A 1 85 ? 10.061 11.858 -6.264 1.00 82.62 85 HIS A CA 1
ATOM 652 C C . HIS A 1 85 ? 9.839 12.273 -7.725 1.00 82.62 85 HIS A C 1
ATOM 654 O O . HIS A 1 85 ? 8.742 12.151 -8.277 1.00 82.62 85 HIS A O 1
ATOM 660 N N . THR A 1 86 ? 10.889 12.801 -8.355 1.00 72.69 86 THR A N 1
ATOM 661 C CA . THR A 1 86 ? 10.853 13.278 -9.746 1.00 72.69 86 THR A CA 1
ATOM 662 C C . THR A 1 86 ? 10.985 12.148 -10.768 1.00 72.69 86 THR A C 1
ATOM 664 O O . THR A 1 86 ? 10.628 12.342 -11.926 1.00 72.69 86 THR A O 1
ATOM 667 N N . ASP A 1 87 ? 11.451 10.973 -10.345 1.00 78.88 87 ASP A N 1
ATOM 668 C CA . ASP A 1 87 ? 11.695 9.768 -11.146 1.00 78.88 87 ASP A CA 1
ATOM 669 C C . ASP A 1 87 ? 10.569 8.722 -11.036 1.00 78.88 87 ASP A C 1
ATOM 671 O O . ASP A 1 87 ? 10.805 7.525 -11.196 1.00 78.88 87 ASP A O 1
ATOM 675 N N . ARG A 1 88 ? 9.337 9.168 -10.758 1.00 84.31 88 ARG A N 1
ATOM 676 C CA . ARG A 1 88 ? 8.190 8.277 -10.534 1.00 84.31 88 ARG A CA 1
ATOM 677 C C . ARG A 1 88 ? 7.769 7.477 -11.771 1.00 84.31 88 ARG A C 1
ATOM 679 O O . ARG A 1 88 ? 7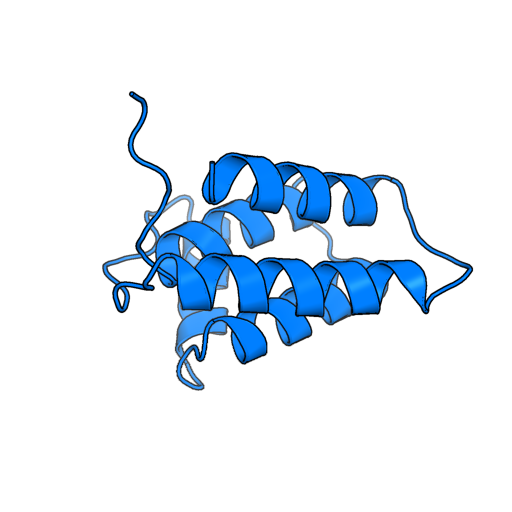.761 8.016 -12.880 1.00 84.31 88 ARG A O 1
ATOM 686 N N . SER A 1 89 ? 7.354 6.225 -11.569 1.00 88.69 89 SER A N 1
ATOM 687 C CA . SER A 1 89 ? 6.897 5.326 -12.644 1.00 88.69 89 SER A CA 1
ATOM 688 C C . SER A 1 89 ? 5.368 5.258 -12.788 1.00 88.69 89 SER A C 1
ATOM 690 O O . SER A 1 89 ? 4.613 5.633 -11.887 1.00 88.69 89 SER A O 1
ATOM 692 N N . ASP A 1 90 ? 4.893 4.729 -13.920 1.00 90.56 90 ASP A N 1
ATOM 693 C CA . ASP A 1 90 ? 3.464 4.459 -14.139 1.00 90.56 90 ASP A CA 1
ATOM 694 C C . ASP A 1 90 ? 2.912 3.388 -13.177 1.00 90.56 90 ASP A C 1
ATOM 696 O O . ASP A 1 90 ? 1.744 3.449 -12.777 1.00 90.56 90 ASP A O 1
ATOM 700 N N . ASP A 1 91 ? 3.741 2.432 -12.746 1.00 91.19 91 ASP A N 1
ATOM 701 C CA . ASP A 1 91 ? 3.350 1.422 -11.754 1.00 91.19 91 ASP A CA 1
ATOM 702 C C . ASP A 1 91 ? 3.145 2.055 -10.365 1.00 91.19 91 ASP A C 1
ATOM 704 O O . ASP A 1 91 ? 2.169 1.754 -9.670 1.00 91.19 91 ASP A O 1
ATOM 708 N N . GLU A 1 92 ? 3.970 3.041 -9.995 1.00 92.25 92 GLU A N 1
ATOM 709 C CA . GLU A 1 92 ? 3.768 3.838 -8.779 1.00 92.25 92 GLU A CA 1
ATOM 710 C C . GLU A 1 92 ? 2.465 4.655 -8.830 1.00 92.25 92 GLU A C 1
ATOM 712 O O . GLU A 1 92 ? 1.716 4.709 -7.850 1.00 92.25 92 GLU A O 1
ATOM 717 N N . LEU A 1 93 ? 2.136 5.247 -9.983 1.00 93.44 93 LEU A N 1
ATOM 718 C CA . LEU A 1 93 ? 0.854 5.935 -10.180 1.00 93.44 93 LEU A CA 1
ATOM 719 C C . LEU A 1 93 ? -0.334 4.964 -10.129 1.00 93.44 93 LEU A C 1
ATOM 721 O O . LEU A 1 93 ? -1.403 5.314 -9.616 1.00 93.44 93 LEU A O 1
ATOM 725 N N . THR A 1 94 ? -0.149 3.732 -10.604 1.00 94.69 94 THR A N 1
ATOM 726 C CA . THR A 1 94 ? -1.163 2.673 -10.536 1.00 94.69 94 THR A CA 1
ATOM 727 C C . THR A 1 94 ? -1.487 2.307 -9.086 1.00 94.69 94 THR A C 1
ATOM 729 O O . THR A 1 94 ? -2.661 2.134 -8.750 1.00 94.69 94 THR A O 1
ATOM 732 N N . LEU A 1 95 ? -0.489 2.274 -8.195 1.00 94.44 95 LEU A N 1
ATOM 733 C CA . LEU A 1 95 ? -0.708 2.064 -6.758 1.00 94.44 95 LEU A CA 1
ATOM 734 C C . LEU A 1 95 ? -1.550 3.182 -6.127 1.00 94.44 95 LEU A C 1
ATOM 736 O O . LEU A 1 95 ? -2.471 2.901 -5.359 1.00 94.44 95 LEU A O 1
ATOM 740 N N . VAL A 1 96 ? -1.303 4.443 -6.486 1.00 94.56 96 VAL A N 1
ATOM 741 C CA . VAL A 1 96 ? -2.114 5.580 -6.007 1.00 94.56 96 VAL A CA 1
ATOM 742 C C . VAL A 1 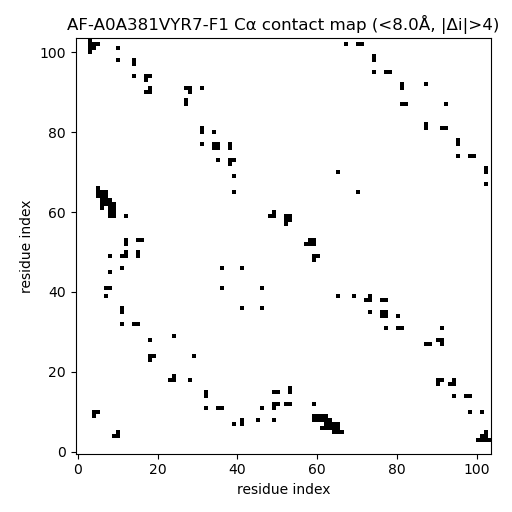96 ? -3.547 5.490 -6.530 1.00 94.56 96 VAL A C 1
ATOM 744 O O . VAL A 1 96 ? -4.504 5.668 -5.771 1.00 94.56 96 VAL A O 1
ATOM 747 N N . ALA A 1 97 ? -3.719 5.176 -7.816 1.00 95.38 97 ALA A N 1
ATOM 748 C CA . ALA A 1 97 ? -5.036 5.006 -8.421 1.00 95.38 97 ALA A CA 1
ATOM 749 C C . ALA A 1 97 ? -5.831 3.875 -7.751 1.00 95.38 97 ALA A C 1
ATOM 751 O O . ALA A 1 97 ? -7.036 4.022 -7.528 1.00 95.38 97 ALA A O 1
ATOM 752 N N . TYR A 1 98 ? -5.153 2.783 -7.390 1.00 96.06 98 TYR A N 1
ATOM 753 C CA . TYR A 1 98 ? -5.726 1.700 -6.602 1.00 96.06 98 TYR A CA 1
ATOM 754 C C . TYR A 1 98 ? -6.203 2.182 -5.232 1.00 96.06 98 TYR A C 1
ATOM 756 O O . TYR A 1 98 ? -7.368 1.964 -4.907 1.00 96.06 98 TYR A O 1
ATOM 764 N N . LEU A 1 99 ? -5.365 2.880 -4.458 1.00 95.31 99 LEU A N 1
ATOM 765 C CA . LEU A 1 99 ? -5.749 3.360 -3.125 1.00 95.31 99 LEU A CA 1
ATOM 766 C C . LEU A 1 99 ? -6.959 4.296 -3.181 1.00 95.31 99 LEU A C 1
ATOM 768 O O . LEU A 1 99 ? -7.877 4.165 -2.375 1.00 95.31 99 LEU A O 1
ATOM 772 N N . ARG A 1 100 ? -7.016 5.180 -4.185 1.00 94.50 100 ARG A N 1
ATOM 773 C CA . ARG A 1 100 ? -8.175 6.056 -4.408 1.00 94.50 100 ARG A CA 1
ATOM 774 C C . ARG A 1 100 ? -9.474 5.267 -4.594 1.00 94.50 100 ARG A C 1
ATOM 776 O O . ARG A 1 100 ? -10.518 5.717 -4.140 1.00 94.50 100 ARG A O 1
ATOM 783 N N . ARG A 1 101 ? -9.418 4.122 -5.282 1.00 93.94 101 ARG A N 1
ATOM 784 C CA . ARG A 1 101 ? -10.578 3.239 -5.482 1.00 93.94 101 ARG A CA 1
ATOM 785 C C . ARG A 1 101 ? -10.854 2.355 -4.265 1.00 93.94 101 ARG A C 1
ATOM 787 O O . ARG A 1 101 ? -12.004 2.047 -3.996 1.00 93.94 101 ARG A O 1
ATOM 794 N N . ALA A 1 102 ? -9.827 1.929 -3.539 1.00 92.44 102 ALA A N 1
ATOM 795 C CA . ALA A 1 102 ? -9.997 1.113 -2.341 1.00 92.44 102 ALA A CA 1
ATOM 796 C C . ALA A 1 102 ? -10.720 1.880 -1.221 1.00 92.44 102 ALA A C 1
ATOM 798 O O . ALA A 1 102 ? -11.454 1.270 -0.450 1.00 92.44 102 ALA A O 1
ATOM 799 N N . PHE A 1 103 ? -10.532 3.200 -1.157 1.00 92.38 103 PHE A N 1
ATOM 800 C CA . PHE A 1 103 ? -11.110 4.085 -0.142 1.00 92.38 103 PHE A CA 1
ATOM 801 C C . PHE A 1 103 ? -12.339 4.884 -0.612 1.00 92.38 103 PHE A C 1
ATOM 803 O O . PHE A 1 103 ? -12.734 5.827 0.073 1.00 92.38 103 PHE A O 1
ATOM 810 N N . SER A 1 104 ? -12.903 4.565 -1.786 1.00 80.12 104 SER A N 1
ATOM 811 C CA . SER A 1 104 ? -14.082 5.251 -2.345 1.00 80.12 104 SER A CA 1
ATOM 812 C C . SER A 1 104 ? -15.405 4.704 -1.835 1.00 80.12 104 SER A C 1
ATOM 814 O O . SER A 1 104 ? -15.482 3.464 -1.691 1.00 80.12 104 SER A O 1
#

InterPro domains:
  IPR029024 TerB-like [SSF158682] (8-57)

Solvent-accessible surface area (backbone atoms only — not comparable to full-atom values): 5920 Å² total; per-residue (Å²): 130,77,79,42,61,41,30,43,32,51,48,50,33,56,46,52,48,60,52,40,67,87,75,51,71,54,73,66,46,48,50,50,50,54,50,44,40,58,57,61,63,55,55,92,63,47,62,57,55,25,51,50,17,54,78,68,72,48,74,50,64,90,48,59,78,52,51,76,68,51,47,51,55,33,48,51,58,48,49,49,60,52,68,73,45,90,84,67,51,72,68,55,52,48,48,52,56,47,50,60,57,37,66,77

pLDDT: mean 91.92, std 10.23, range [35.19, 97.94]

Radius of gyration: 12.68 Å; Cα contacts (8 Å, |Δi|>4): 115; chains: 1; bounding box: 36×32×27 Å

Organism: NCBI:txid408172

Secondary structure (DSSP, 8-state):
-PPP--BHHHHHHHHHHHHTTTS---HHHHHHHHHHHHHHT--TTHHHHHHHHHHHT-------B--HHHHHHHHHHHHHHHHH-TT--HHHHHHHHHHHHHT-

Nearest PDB structures (foldseek):
  5nqm-assembly1_A  TM=3.344E-01  e=1.115E+00  Methylosinus trichosporium OB3b